Protein AF-A0A8T6V7M2-F1 (afdb_monomer)

Foldseek 3Di:
DDDPPDEAEAAADPDADDPVVLVVVLVCVVVVHHYHYDHAQVTHVVVQVSVVVVVDHDDNDDDDDPD

Secondary structure (DSSP, 8-state):
---TT-EEEEE--SSPPPHHHHH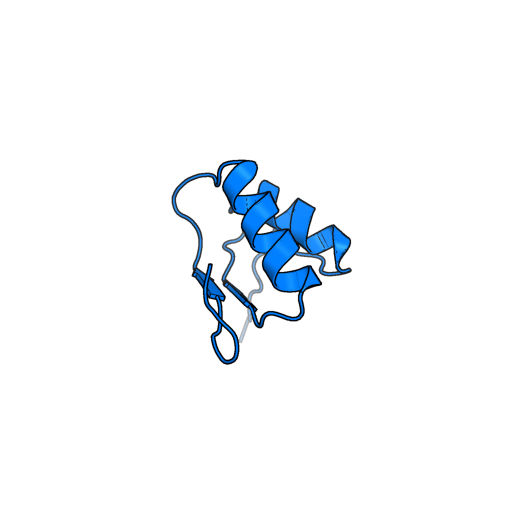HHHHHHHTT-EEEEE--TT--HHHHHHHHTTTPPPPS-------

pLDDT: mean 89.14, std 6.67, range [63.12, 96.0]

Mean predicted aligned error: 4.41 Å

Structure (mmCIF, N/CA/C/O backbone):
data_AF-A0A8T6V7M2-F1
#
_entry.id   AF-A0A8T6V7M2-F1
#
loop_
_atom_site.group_PDB
_atom_site.id
_atom_site.type_symbol
_atom_site.label_atom_id
_atom_site.label_alt_id
_atom_site.label_comp_id
_atom_site.label_asym_id
_atom_site.label_entity_id
_atom_site.label_seq_id
_atom_site.pdbx_PDB_ins_code
_atom_site.Cartn_x
_atom_site.Cartn_y
_atom_site.Cartn_z
_atom_site.occupancy
_atom_site.B_iso_or_equiv
_atom_site.auth_seq_id
_atom_site.auth_comp_id
_atom_site.auth_asym_id
_atom_site.auth_atom_id
_atom_site.pdbx_PDB_model_num
ATOM 1 N N . LEU A 1 1 ? -9.919 8.363 5.584 1.00 74.38 1 LEU A N 1
ATOM 2 C CA . LEU A 1 1 ? -9.833 7.133 4.764 1.00 74.38 1 LEU A CA 1
ATOM 3 C C . LEU A 1 1 ? -11.230 6.766 4.276 1.00 74.38 1 LEU A C 1
ATOM 5 O O . LEU A 1 1 ? -12.186 7.265 4.872 1.00 74.38 1 LEU A O 1
ATOM 9 N N . PRO A 1 2 ? -11.362 5.988 3.189 1.00 75.94 2 PRO A N 1
ATOM 10 C CA . PRO A 1 2 ? -12.661 5.525 2.694 1.00 75.94 2 PRO A CA 1
ATOM 11 C C . PRO A 1 2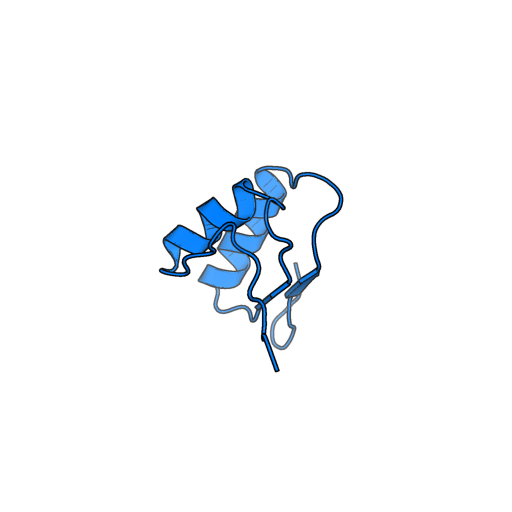 ? -13.432 4.705 3.749 1.00 75.94 2 PRO A C 1
ATOM 13 O O . PRO A 1 2 ? -12.830 4.214 4.699 1.00 75.94 2 PRO A O 1
ATOM 16 N N . LYS A 1 3 ? -14.761 4.589 3.612 1.00 77.12 3 LYS A N 1
ATOM 17 C CA . LYS A 1 3 ? -15.632 3.826 4.537 1.00 77.12 3 LYS A CA 1
ATOM 18 C C . LYS A 1 3 ? -15.832 2.377 4.050 1.00 77.12 3 LYS A C 1
ATOM 20 O O . LYS A 1 3 ? -15.321 2.019 2.991 1.00 77.12 3 LYS A O 1
ATOM 25 N N . TYR A 1 4 ? -16.594 1.568 4.799 1.00 63.12 4 TYR A N 1
ATOM 26 C CA . TYR A 1 4 ? -17.060 0.241 4.362 1.00 63.12 4 TYR A CA 1
ATOM 27 C C . TYR A 1 4 ? -17.641 0.300 2.929 1.00 63.12 4 TYR A C 1
ATOM 29 O O . TYR A 1 4 ? -18.246 1.306 2.554 1.00 63.12 4 TYR A O 1
ATOM 37 N N . ASP A 1 5 ? -17.382 -0.737 2.124 1.00 77.31 5 ASP A N 1
ATOM 38 C CA . ASP A 1 5 ? -17.692 -0.842 0.680 1.00 77.31 5 ASP A CA 1
ATOM 39 C C . ASP A 1 5 ? -16.963 0.143 -0.258 1.00 77.31 5 ASP A C 1
ATOM 41 O O . ASP A 1 5 ? -17.402 0.404 -1.377 1.00 77.31 5 ASP A O 1
ATOM 45 N N . SER A 1 6 ? -15.817 0.685 0.163 1.00 87.75 6 SER A N 1
ATOM 46 C CA . SER A 1 6 ? -14.967 1.538 -0.680 1.00 87.75 6 SER A CA 1
ATOM 47 C C . SER A 1 6 ? -13.599 0.908 -0.961 1.00 87.75 6 SER A C 1
ATOM 49 O O . SER A 1 6 ? -13.100 0.099 -0.179 1.00 87.75 6 SER A O 1
ATOM 51 N N . VAL A 1 7 ? -12.961 1.326 -2.060 1.00 91.62 7 VAL A N 1
ATOM 52 C CA . VAL A 1 7 ? -11.585 0.939 -2.416 1.00 91.62 7 VAL A CA 1
ATOM 53 C C . VAL A 1 7 ? -10.671 2.159 -2.330 1.00 91.62 7 VAL A C 1
ATOM 55 O O . VAL A 1 7 ? -10.966 3.199 -2.921 1.00 91.62 7 VAL A O 1
ATOM 58 N N . LEU A 1 8 ? -9.548 2.040 -1.619 1.00 93.94 8 LEU A N 1
ATOM 59 C CA . LEU A 1 8 ? -8.485 3.046 -1.636 1.00 93.94 8 LEU A CA 1
ATOM 60 C C . LEU A 1 8 ? -7.509 2.753 -2.779 1.00 93.94 8 LEU A C 1
ATOM 62 O O . LEU A 1 8 ? -6.865 1.706 -2.796 1.00 93.94 8 LEU A O 1
ATOM 66 N N . VAL A 1 9 ? -7.359 3.694 -3.710 1.00 94.00 9 VAL A N 1
ATOM 67 C CA . VAL A 1 9 ? -6.396 3.579 -4.813 1.00 94.00 9 VAL A CA 1
ATOM 68 C C . VAL A 1 9 ? -5.196 4.484 -4.554 1.00 94.00 9 VAL A C 1
ATOM 70 O O . VAL A 1 9 ? -5.339 5.700 -4.440 1.00 94.00 9 VAL A O 1
ATOM 73 N N . VAL A 1 10 ? -4.005 3.891 -4.502 1.00 92.12 10 VAL A N 1
ATOM 74 C CA . VAL A 1 10 ? -2.719 4.586 -4.393 1.00 92.12 10 VAL A CA 1
ATOM 75 C C . VAL A 1 10 ? -2.028 4.529 -5.753 1.00 92.12 10 VAL A C 1
ATOM 77 O O . VAL A 1 10 ? -1.391 3.540 -6.115 1.00 92.12 10 VAL A O 1
ATOM 80 N N . ALA A 1 11 ? -2.205 5.596 -6.528 1.00 90.56 11 ALA A N 1
ATOM 81 C CA . ALA A 1 11 ? -1.738 5.708 -7.905 1.00 90.56 11 ALA A CA 1
ATOM 82 C C . ALA A 1 11 ? -0.414 6.479 -7.988 1.00 90.56 11 ALA A C 1
ATOM 84 O O . ALA A 1 11 ? -0.425 7.707 -8.038 1.00 90.56 11 ALA A O 1
ATOM 85 N N . GLY A 1 12 ? 0.712 5.764 -7.990 1.00 85.12 12 GLY A N 1
ATOM 86 C CA . GLY A 1 12 ? 2.063 6.275 -8.244 1.00 85.12 12 GLY A CA 1
ATOM 87 C C . GLY A 1 12 ? 2.345 7.625 -7.583 1.00 85.12 12 GLY A C 1
ATOM 88 O O . GLY A 1 12 ? 2.439 8.625 -8.308 1.00 85.12 12 GLY A O 1
ATOM 89 N N . PRO A 1 13 ? 2.439 7.686 -6.236 1.00 84.94 13 PRO A N 1
ATOM 90 C CA . PRO A 1 13 ? 2.547 8.944 -5.509 1.00 84.94 13 PRO A CA 1
ATOM 91 C C . PRO A 1 13 ? 3.681 9.810 -6.055 1.00 84.94 13 PRO A C 1
ATOM 93 O O . PRO A 1 13 ? 4.827 9.380 -6.158 1.00 84.94 13 PRO A O 1
ATOM 96 N N . LYS A 1 14 ? 3.363 11.057 -6.416 1.00 83.88 14 LYS A N 1
ATOM 97 C CA . LYS A 1 14 ? 4.361 12.017 -6.925 1.00 83.88 14 LYS A CA 1
ATOM 98 C C . LYS A 1 14 ? 5.121 12.733 -5.812 1.00 83.88 14 LYS A C 1
ATOM 100 O O . LYS A 1 14 ? 6.133 13.376 -6.073 1.00 83.88 14 LYS A O 1
ATOM 105 N N . LYS A 1 15 ? 4.618 12.642 -4.583 1.00 85.94 15 LYS A N 1
ATOM 106 C CA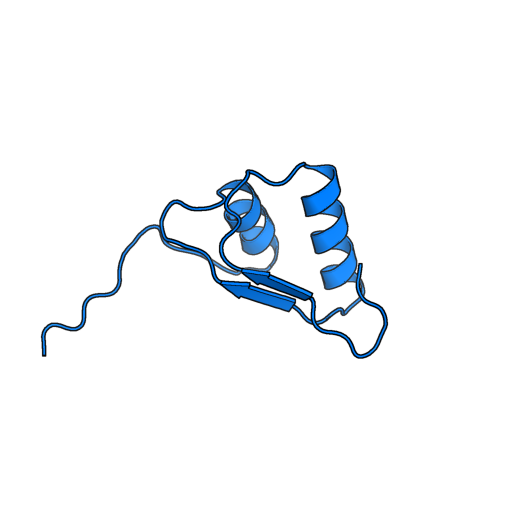 . LYS A 1 15 ? 5.262 13.134 -3.369 1.00 85.94 15 LYS A CA 1
ATOM 107 C C . LYS A 1 15 ? 5.423 11.969 -2.410 1.00 85.94 15 LYS A C 1
ATOM 109 O O . LYS A 1 15 ? 4.563 11.091 -2.370 1.00 85.94 15 LYS A O 1
ATOM 114 N N . THR A 1 16 ? 6.503 12.004 -1.644 1.00 86.81 16 THR A N 1
ATOM 115 C CA . THR A 1 16 ? 6.714 11.087 -0.526 1.00 86.81 16 THR A CA 1
ATOM 116 C C . THR A 1 16 ? 5.556 11.210 0.453 1.00 86.81 16 THR A C 1
ATOM 118 O O . THR A 1 16 ? 5.183 12.327 0.824 1.00 86.81 16 THR A O 1
ATOM 121 N N . LEU A 1 17 ? 4.999 10.068 0.849 1.00 90.25 17 LEU A N 1
ATOM 122 C CA . LEU A 1 17 ? 3.951 10.028 1.861 1.00 90.25 17 LEU A CA 1
ATOM 123 C C . LEU A 1 17 ? 4.552 10.260 3.246 1.00 90.25 17 LEU A C 1
ATOM 125 O O . LEU A 1 17 ? 5.643 9.781 3.568 1.00 90.25 17 LEU A O 1
ATOM 129 N N . LEU A 1 18 ? 3.823 10.989 4.081 1.00 93.81 18 LEU A N 1
ATOM 130 C CA . LEU A 1 18 ? 4.172 11.172 5.481 1.00 93.81 18 LEU A CA 1
ATOM 131 C C . LEU A 1 18 ? 3.928 9.873 6.253 1.00 93.81 18 LEU A C 1
ATOM 133 O O . LEU A 1 18 ? 3.039 9.092 5.919 1.00 93.81 18 LEU A O 1
ATOM 137 N N . GLN A 1 19 ? 4.662 9.673 7.350 1.00 93.94 19 GLN A N 1
ATOM 138 C CA . GLN A 1 19 ? 4.492 8.482 8.190 1.00 93.94 19 GLN A CA 1
ATOM 139 C C . GLN A 1 19 ? 3.041 8.310 8.661 1.00 93.94 19 GLN A C 1
ATOM 141 O O . GLN A 1 19 ? 2.505 7.211 8.614 1.00 93.94 19 GLN A O 1
ATOM 146 N N . THR A 1 20 ? 2.373 9.406 9.019 1.00 96.00 20 THR A N 1
ATOM 147 C CA . THR A 1 20 ? 0.964 9.395 9.431 1.00 96.00 20 THR A CA 1
ATOM 148 C C . THR A 1 20 ? 0.017 8.935 8.323 1.00 96.00 20 THR A C 1
ATOM 150 O O . THR A 1 20 ? -0.996 8.301 8.610 1.00 96.00 20 THR A O 1
ATOM 153 N N . GLU A 1 21 ? 0.329 9.226 7.057 1.00 94.75 21 GLU A N 1
ATOM 154 C CA . GLU A 1 21 ? -0.451 8.759 5.907 1.00 94.75 21 GLU A CA 1
ATOM 155 C C . GLU A 1 21 ? -0.231 7.262 5.673 1.00 94.75 21 GLU A C 1
ATOM 157 O O . GLU A 1 21 ? -1.188 6.534 5.421 1.00 94.75 21 GLU A O 1
ATOM 162 N N . ILE A 1 22 ? 1.007 6.784 5.819 1.00 95.31 22 ILE A N 1
ATOM 163 C CA . ILE A 1 22 ? 1.340 5.355 5.735 1.00 95.31 22 ILE A CA 1
ATOM 164 C C . ILE A 1 22 ? 0.625 4.577 6.842 1.00 95.31 22 ILE A C 1
ATOM 166 O O . ILE A 1 22 ? -0.001 3.557 6.564 1.00 95.31 22 ILE A O 1
ATOM 170 N N . ASP A 1 23 ? 0.675 5.071 8.080 1.00 95.81 23 ASP A N 1
ATOM 171 C CA . ASP A 1 23 ? 0.026 4.437 9.230 1.00 95.81 23 ASP A CA 1
ATOM 172 C C . ASP A 1 23 ? -1.494 4.379 9.040 1.00 95.81 23 ASP A C 1
ATOM 174 O O . ASP A 1 23 ? -2.127 3.364 9.329 1.00 95.81 23 ASP A O 1
ATOM 178 N N . ALA A 1 24 ? -2.083 5.440 8.480 1.00 95.44 24 ALA A N 1
ATOM 179 C CA . ALA A 1 24 ? -3.492 5.462 8.116 1.00 95.44 24 ALA A CA 1
ATOM 180 C C . ALA A 1 24 ? -3.816 4.365 7.085 1.00 95.44 24 ALA A C 1
ATOM 182 O O . ALA A 1 24 ? -4.726 3.568 7.308 1.00 95.44 24 ALA A O 1
ATOM 183 N N . ILE A 1 25 ? -3.052 4.274 5.991 1.00 94.94 25 ILE A N 1
ATOM 184 C CA . ILE A 1 25 ? -3.229 3.228 4.969 1.00 94.94 25 ILE A CA 1
ATOM 185 C C . ILE A 1 25 ? -3.097 1.832 5.591 1.00 94.94 25 ILE A C 1
ATOM 187 O O . ILE A 1 25 ? -3.913 0.958 5.300 1.00 94.94 25 ILE A O 1
ATOM 191 N N . LYS A 1 26 ? -2.107 1.632 6.468 1.00 95.25 26 LYS A N 1
ATOM 192 C CA . LYS A 1 26 ? -1.880 0.369 7.172 1.00 95.25 26 LYS A CA 1
ATOM 193 C C . LYS A 1 26 ? -3.104 -0.034 7.998 1.00 95.25 26 LYS A C 1
ATOM 195 O O . LYS A 1 26 ? -3.616 -1.131 7.810 1.00 95.25 26 LYS A O 1
ATOM 200 N N . ASN A 1 27 ? -3.608 0.871 8.835 1.00 95.00 27 ASN A N 1
ATOM 201 C CA . ASN A 1 27 ? -4.781 0.608 9.670 1.00 95.00 27 ASN A CA 1
ATOM 202 C C . ASN A 1 27 ? -6.017 0.273 8.825 1.00 95.00 27 ASN A C 1
ATOM 204 O O . ASN A 1 27 ? -6.754 -0.645 9.159 1.00 95.00 27 ASN A O 1
ATOM 208 N N . PHE A 1 28 ? -6.213 0.955 7.692 1.00 93.94 28 PHE A N 1
ATOM 209 C CA . PHE A 1 28 ? -7.323 0.647 6.787 1.00 93.94 28 PHE A CA 1
ATOM 210 C C . PHE A 1 28 ? -7.240 -0.766 6.198 1.00 93.94 28 PHE A C 1
ATOM 212 O O . PHE A 1 28 ? -8.266 -1.429 6.080 1.00 93.94 28 PHE A O 1
ATOM 219 N N . ILE A 1 29 ? -6.039 -1.241 5.852 1.00 93.56 29 ILE A N 1
ATOM 220 C CA . ILE A 1 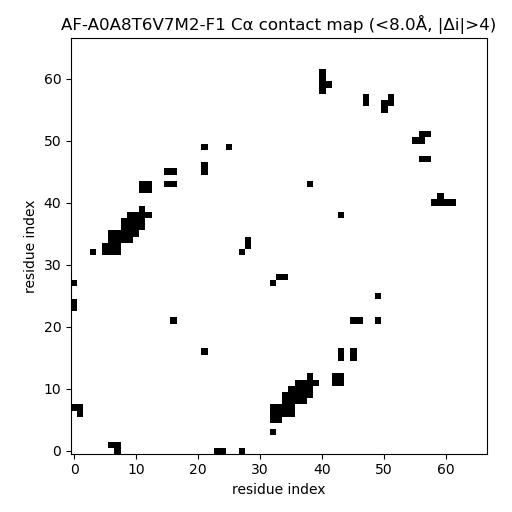29 ? -5.832 -2.622 5.387 1.00 93.56 29 ILE A CA 1
ATOM 221 C C . ILE A 1 29 ? -6.090 -3.613 6.532 1.00 93.56 29 ILE A C 1
ATOM 223 O O . ILE A 1 29 ? -6.811 -4.590 6.334 1.00 93.56 29 ILE A O 1
ATOM 227 N N . ASP A 1 30 ? -5.550 -3.349 7.726 1.00 94.06 30 ASP A N 1
ATOM 228 C CA . ASP A 1 30 ? -5.706 -4.218 8.903 1.00 94.06 30 ASP A CA 1
ATOM 229 C C . ASP A 1 30 ? -7.173 -4.348 9.359 1.00 94.06 30 ASP A C 1
ATOM 231 O O . ASP A 1 30 ? -7.578 -5.391 9.871 1.00 94.06 30 ASP A O 1
ATOM 235 N N . GLU A 1 31 ? -7.987 -3.313 9.139 1.00 93.25 31 GLU A N 1
ATOM 236 C CA . GLU A 1 31 ? -9.433 -3.305 9.403 1.00 93.25 31 GLU A CA 1
ATOM 237 C C . GLU A 1 31 ? -10.265 -4.015 8.310 1.00 93.25 31 GLU A C 1
ATOM 239 O O . GLU A 1 31 ? -11.492 -4.075 8.408 1.00 93.25 31 GLU A O 1
ATOM 244 N N . GLY A 1 32 ? -9.622 -4.577 7.278 1.00 91.62 32 GLY A N 1
ATOM 245 C CA . GLY A 1 32 ? -10.277 -5.309 6.186 1.00 91.62 32 GLY A CA 1
ATOM 246 C C . GLY A 1 32 ? -10.670 -4.448 4.981 1.00 91.62 32 GLY A C 1
ATOM 247 O O . GLY A 1 32 ? -11.490 -4.867 4.163 1.00 91.62 32 GLY A O 1
ATOM 248 N N . GLY A 1 33 ? -10.117 -3.239 4.862 1.00 92.12 33 GLY A N 1
ATOM 249 C CA . GLY A 1 33 ? -10.347 -2.337 3.738 1.00 92.12 33 GLY A CA 1
ATOM 250 C C . GLY A 1 33 ? -9.689 -2.804 2.435 1.00 92.12 33 GLY A C 1
ATOM 251 O O . GLY A 1 33 ? -8.572 -3.323 2.414 1.00 92.12 33 GLY A O 1
ATOM 252 N N . ASN A 1 34 ? -10.365 -2.566 1.310 1.00 93.12 34 ASN A N 1
ATOM 253 C CA . ASN A 1 34 ? -9.877 -2.944 -0.017 1.00 93.12 34 ASN A CA 1
ATOM 254 C C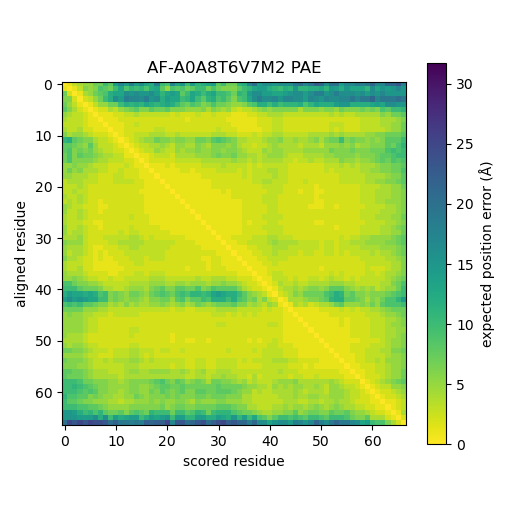 . ASN A 1 34 ? -8.946 -1.875 -0.601 1.00 93.12 34 ASN A C 1
ATOM 256 O O . ASN A 1 34 ? -9.281 -0.688 -0.609 1.00 93.12 34 ASN A O 1
ATOM 260 N N . THR A 1 35 ? -7.799 -2.280 -1.153 1.00 94.19 35 THR A N 1
ATOM 261 C CA . THR A 1 35 ? -6.794 -1.346 -1.688 1.00 94.19 35 THR A CA 1
ATOM 262 C C . THR A 1 35 ? -6.244 -1.771 -3.051 1.00 94.19 35 THR A C 1
ATOM 264 O O . THR A 1 35 ? -6.155 -2.958 -3.355 1.00 94.19 35 THR A O 1
ATOM 267 N N . ILE A 1 36 ? -5.863 -0.792 -3.877 1.00 94.88 36 ILE A N 1
ATOM 268 C CA . ILE A 1 36 ? -5.122 -0.988 -5.132 1.00 94.88 36 ILE A CA 1
ATOM 269 C C . ILE A 1 36 ? -3.881 -0.098 -5.097 1.00 94.88 36 ILE A C 1
ATOM 271 O O . ILE A 1 36 ? -3.993 1.112 -4.905 1.00 94.88 36 ILE A O 1
ATOM 275 N N . PHE A 1 37 ? -2.709 -0.682 -5.338 1.00 93.38 37 PHE A N 1
ATOM 276 C CA . PHE A 1 37 ? -1.440 0.038 -5.442 1.00 93.38 37 PHE A CA 1
ATOM 277 C C . PHE A 1 37 ? -0.910 -0.043 -6.873 1.00 93.38 37 PHE A C 1
ATOM 279 O O . PHE A 1 37 ? -0.730 -1.132 -7.411 1.00 93.38 37 PHE A O 1
ATOM 286 N N . MET A 1 38 ? -0.632 1.110 -7.477 1.00 92.00 38 MET A N 1
ATOM 287 C CA . MET A 1 38 ? 0.023 1.220 -8.781 1.00 92.00 38 MET A CA 1
ATOM 288 C C . MET A 1 38 ? 1.3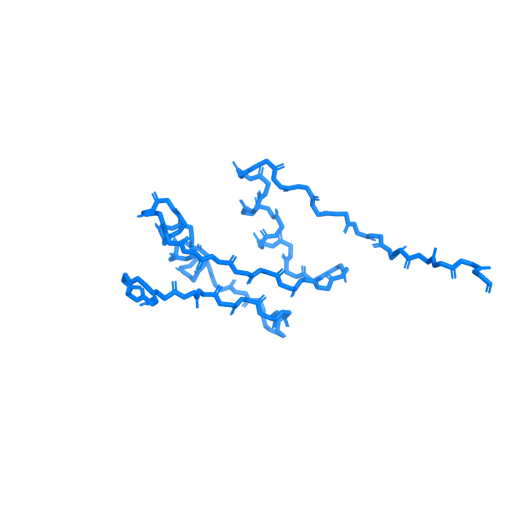40 1.949 -8.558 1.00 92.00 38 MET A C 1
ATOM 290 O O . MET A 1 38 ? 1.351 3.168 -8.425 1.00 92.00 38 MET A O 1
ATOM 294 N N . LEU A 1 39 ? 2.435 1.211 -8.410 1.00 89.06 39 LEU A N 1
ATOM 295 C CA . LEU A 1 39 ? 3.727 1.773 -8.022 1.00 89.06 39 LEU A CA 1
ATOM 296 C C . LEU A 1 39 ? 4.689 1.743 -9.203 1.00 89.06 39 LEU A C 1
ATOM 298 O O . LEU A 1 39 ? 4.778 0.746 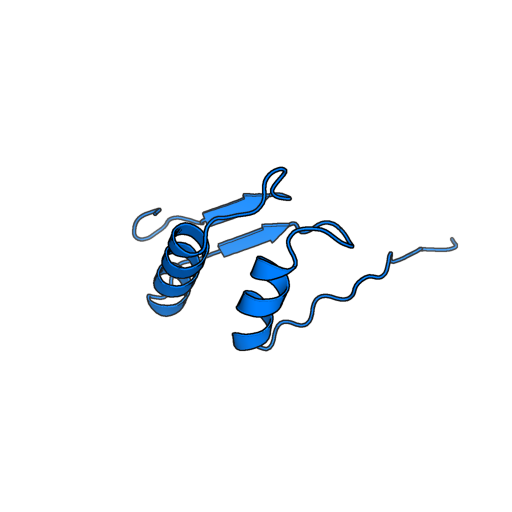-9.914 1.00 89.06 39 LEU A O 1
ATOM 302 N N . GLU A 1 40 ? 5.411 2.844 -9.386 1.00 84.50 40 GLU A N 1
ATOM 303 C CA . GLU A 1 40 ? 6.495 2.927 -10.361 1.00 84.50 40 GLU A CA 1
ATOM 304 C C . GLU A 1 40 ? 7.733 2.190 -9.828 1.00 84.50 40 GLU A C 1
ATOM 306 O O . GLU A 1 40 ? 7.999 2.242 -8.619 1.00 84.50 40 GLU A O 1
ATOM 311 N N . PRO A 1 41 ? 8.550 1.571 -10.697 1.00 77.56 41 PRO A N 1
ATOM 312 C CA . PRO A 1 41 ? 9.901 1.165 -10.328 1.00 77.56 41 PRO A CA 1
ATOM 313 C C . PRO A 1 41 ? 10.650 2.369 -9.732 1.00 77.56 41 PRO A C 1
ATOM 315 O O . PRO A 1 41 ? 10.606 3.463 -10.289 1.00 77.56 41 PRO A O 1
ATOM 318 N N . GLN A 1 42 ? 11.322 2.187 -8.593 1.00 75.69 42 GLN A N 1
ATOM 319 C CA . GLN A 1 42 ? 11.997 3.240 -7.804 1.00 75.69 42 GLN A CA 1
ATOM 320 C C . GLN A 1 42 ? 11.077 4.249 -7.087 1.00 75.69 42 GLN A C 1
ATOM 322 O O . GLN A 1 42 ? 11.578 5.124 -6.379 1.00 75.69 42 GLN A O 1
ATOM 327 N N . GLY A 1 43 ? 9.753 4.136 -7.215 1.00 76.56 43 GLY A N 1
ATOM 328 C CA . GLY A 1 43 ? 8.792 5.012 -6.544 1.00 76.56 43 GLY A CA 1
ATOM 329 C C . GLY A 1 43 ? 8.436 4.549 -5.128 1.00 76.56 43 GLY A C 1
ATOM 330 O O . GLY A 1 43 ? 8.226 3.364 -4.886 1.00 76.56 43 GLY A O 1
ATOM 331 N N . SER A 1 44 ? 8.311 5.504 -4.201 1.00 83.69 44 SER A N 1
ATOM 332 C CA . SER A 1 44 ? 7.732 5.311 -2.859 1.00 83.69 44 SER A CA 1
ATOM 333 C C . SER A 1 44 ? 8.327 4.138 -2.049 1.00 83.69 44 SER A C 1
ATOM 335 O O . SER A 1 44 ? 7.602 3.198 -1.697 1.00 83.69 44 SER A O 1
ATOM 337 N N . PRO A 1 45 ? 9.635 4.166 -1.714 1.00 88.00 45 PRO A N 1
ATOM 338 C CA . PRO A 1 45 ? 10.289 3.117 -0.917 1.00 88.00 45 PRO A CA 1
ATOM 339 C C . PRO A 1 45 ? 9.594 2.845 0.427 1.00 88.00 45 PRO A C 1
ATOM 341 O O . PRO A 1 45 ? 9.602 1.719 0.929 1.00 88.00 45 PRO A O 1
ATOM 344 N N . GLU A 1 46 ? 8.959 3.861 1.001 1.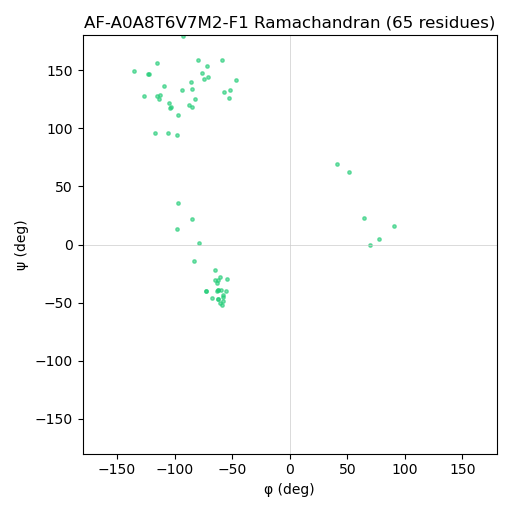00 90.31 46 GLU A N 1
ATOM 345 C CA . GLU A 1 46 ? 8.165 3.781 2.219 1.00 90.31 46 GLU A CA 1
ATOM 346 C C . GLU A 1 46 ? 6.937 2.864 2.067 1.00 90.31 46 GLU A C 1
ATOM 348 O O . GLU A 1 46 ? 6.666 2.042 2.946 1.00 90.31 46 GLU A O 1
ATOM 353 N N . LEU A 1 47 ? 6.262 2.916 0.913 1.00 92.06 47 LEU A N 1
ATOM 354 C CA . LEU A 1 47 ? 5.151 2.021 0.587 1.00 92.06 47 LEU A CA 1
ATOM 355 C C . LEU A 1 47 ? 5.640 0.608 0.296 1.00 92.06 47 LEU A C 1
ATOM 357 O O . LEU A 1 47 ? 5.024 -0.348 0.757 1.00 92.06 47 LEU A O 1
ATOM 361 N N . VAL A 1 48 ? 6.763 0.460 -0.412 1.00 91.19 48 VAL A N 1
ATOM 362 C CA . VAL A 1 48 ? 7.375 -0.857 -0.658 1.00 91.19 48 VAL A CA 1
ATOM 363 C C . VAL A 1 48 ? 7.695 -1.551 0.668 1.00 91.19 48 VAL A C 1
ATOM 365 O O . VAL A 1 48 ? 7.362 -2.722 0.861 1.00 91.19 48 VAL A O 1
ATOM 368 N N . LYS A 1 49 ? 8.282 -0.814 1.618 1.00 91.94 49 LY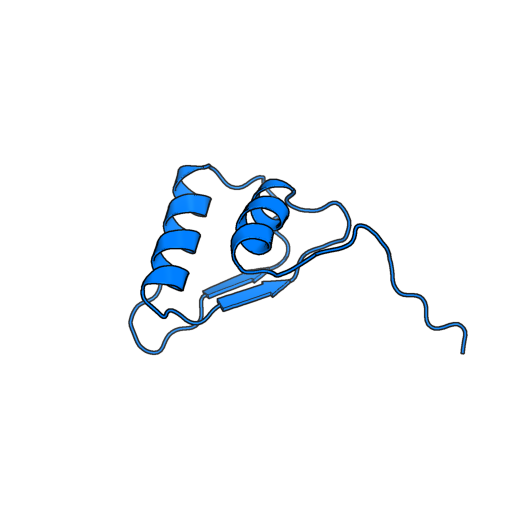S A N 1
ATOM 369 C CA . LYS A 1 49 ? 8.568 -1.321 2.962 1.00 91.94 49 LYS A CA 1
ATOM 370 C C . LYS A 1 49 ? 7.288 -1.708 3.703 1.00 91.94 49 LYS A C 1
ATOM 372 O O . LYS A 1 49 ? 7.239 -2.800 4.264 1.00 91.94 49 LYS A O 1
ATOM 377 N N . MET A 1 50 ? 6.259 -0.861 3.687 1.00 94.06 50 MET A N 1
ATOM 378 C CA . MET A 1 50 ? 4.963 -1.176 4.300 1.00 94.06 50 MET A CA 1
ATOM 379 C C . MET A 1 50 ? 4.358 -2.460 3.708 1.00 94.06 50 MET A C 1
ATOM 381 O O . MET A 1 50 ? 3.982 -3.364 4.451 1.00 94.06 50 MET A O 1
ATOM 385 N N . LEU A 1 51 ? 4.319 -2.569 2.376 1.00 94.25 51 LEU A N 1
ATOM 386 C CA . LEU A 1 51 ? 3.732 -3.700 1.653 1.00 94.25 51 LEU A CA 1
ATOM 387 C C . LEU A 1 51 ? 4.477 -5.019 1.894 1.00 94.25 51 LEU A C 1
ATOM 389 O O . LEU A 1 51 ? 3.848 -6.077 1.949 1.00 94.25 51 LEU A O 1
ATOM 393 N N . SER A 1 52 ? 5.789 -4.963 2.145 1.00 93.94 52 SER A N 1
ATOM 394 C CA . SER A 1 52 ? 6.571 -6.147 2.526 1.00 93.94 52 SER A CA 1
ATOM 395 C C . SER A 1 52 ? 6.087 -6.811 3.820 1.00 93.94 52 SER A C 1
ATOM 397 O O . SER A 1 52 ? 6.193 -8.031 3.950 1.00 93.94 52 SER A O 1
ATOM 399 N N . GLY A 1 53 ? 5.486 -6.040 4.736 1.00 94.62 53 GLY A N 1
ATOM 400 C CA . GLY A 1 53 ? 4.871 -6.561 5.960 1.00 94.62 53 GLY A CA 1
ATOM 401 C C . GLY A 1 53 ? 3.664 -7.466 5.697 1.00 94.62 53 GLY A C 1
ATOM 402 O O . GLY A 1 53 ? 3.358 -8.324 6.518 1.00 94.62 53 GLY A O 1
ATOM 403 N N . TYR A 1 54 ? 3.037 -7.333 4.526 1.00 94.56 54 TYR A N 1
ATOM 404 C CA . TYR A 1 54 ? 1.928 -8.172 4.065 1.00 94.56 54 TYR A CA 1
ATOM 405 C C . TYR A 1 54 ? 2.389 -9.298 3.121 1.00 94.56 54 TYR A C 1
ATOM 407 O O . TYR A 1 54 ? 1.577 -9.904 2.427 1.00 94.56 54 TYR A O 1
ATOM 415 N N . GLY A 1 55 ? 3.698 -9.569 3.042 1.00 94.38 55 GLY A N 1
ATOM 416 C CA . GLY A 1 55 ? 4.262 -10.594 2.158 1.00 94.38 55 GLY A CA 1
ATOM 417 C C . GLY A 1 55 ? 4.360 -10.186 0.683 1.00 94.38 55 GLY A C 1
ATOM 418 O O . GLY A 1 55 ? 4.781 -10.996 -0.145 1.00 94.38 55 GLY A O 1
ATOM 419 N N . ILE A 1 56 ? 4.029 -8.937 0.341 1.00 93.44 56 ILE A N 1
ATOM 420 C CA . ILE A 1 56 ? 4.114 -8.409 -1.025 1.00 93.44 56 ILE A CA 1
ATOM 421 C C . ILE A 1 56 ? 5.539 -7.910 -1.279 1.00 93.44 56 ILE A C 1
ATOM 423 O O . ILE A 1 56 ? 6.021 -6.986 -0.625 1.00 93.44 56 ILE A O 1
ATOM 427 N N . LYS A 1 57 ? 6.224 -8.506 -2.258 1.00 90.38 57 LYS A N 1
ATOM 428 C CA . LYS A 1 57 ? 7.569 -8.088 -2.674 1.00 90.38 57 LYS A CA 1
ATOM 429 C C . LYS A 1 57 ? 7.490 -7.315 -3.982 1.00 90.38 57 LYS A C 1
ATOM 431 O O . LYS A 1 57 ? 7.116 -7.878 -5.005 1.00 90.38 57 LYS A O 1
ATOM 436 N N . ILE A 1 58 ? 7.884 -6.046 -3.948 1.00 88.81 58 ILE A N 1
ATOM 437 C CA . ILE A 1 58 ? 7.964 -5.193 -5.137 1.00 88.81 58 ILE A CA 1
ATOM 438 C C . ILE A 1 58 ? 9.432 -5.087 -5.539 1.00 88.81 58 ILE A C 1
ATOM 440 O O . ILE A 1 58 ? 10.270 -4.639 -4.757 1.00 88.81 58 ILE A O 1
ATOM 444 N N . GLY A 1 59 ? 9.742 -5.566 -6.742 1.00 85.75 59 GLY A N 1
ATOM 445 C CA . GLY A 1 59 ? 11.074 -5.466 -7.329 1.00 85.75 59 GLY A CA 1
ATOM 446 C C . GLY A 1 59 ? 11.326 -4.083 -7.921 1.00 85.75 59 GLY A C 1
ATOM 447 O O . GLY A 1 59 ? 10.394 -3.366 -8.272 1.00 85.75 59 GLY A O 1
ATOM 448 N N . ASN A 1 60 ? 12.599 -3.733 -8.080 1.00 86.25 60 ASN A N 1
ATOM 449 C CA . ASN A 1 60 ? 13.010 -2.476 -8.698 1.00 86.25 60 ASN A CA 1
ATOM 450 C C . ASN A 1 60 ? 13.356 -2.643 -10.188 1.00 86.25 60 ASN A C 1
ATOM 452 O O . ASN A 1 60 ? 14.312 -2.059 -10.699 1.00 86.25 60 ASN A O 1
ATOM 456 N N . ASN A 1 61 ? 12.622 -3.517 -10.869 1.00 87.19 61 ASN A N 1
ATOM 457 C CA . ASN A 1 61 ? 12.974 -4.002 -12.195 1.00 87.19 61 ASN A CA 1
ATOM 458 C C . ASN A 1 61 ? 11.823 -3.693 -13.145 1.00 87.19 61 ASN A C 1
ATOM 460 O O . ASN A 1 61 ? 10.658 -3.749 -12.757 1.00 87.19 61 ASN A O 1
ATOM 464 N N . ILE A 1 62 ? 12.156 -3.417 -14.399 1.00 86.50 62 ILE A N 1
ATOM 465 C CA . ILE A 1 62 ? 11.172 -3.258 -15.466 1.00 86.50 62 ILE A CA 1
ATOM 466 C C . ILE A 1 62 ? 11.009 -4.613 -16.152 1.00 86.50 62 ILE A C 1
ATOM 468 O O . ILE A 1 62 ? 11.998 -5.278 -16.464 1.00 86.50 62 ILE A O 1
ATOM 472 N N . VAL A 1 63 ? 9.762 -5.023 -16.373 1.00 88.25 63 VAL A N 1
ATOM 473 C CA . VAL A 1 63 ? 9.443 -6.196 -17.191 1.00 88.25 63 VAL A CA 1
ATOM 474 C C . VAL A 1 63 ? 9.457 -5.760 -18.654 1.00 88.25 63 VAL A C 1
ATOM 476 O O . VAL A 1 63 ? 8.779 -4.801 -19.015 1.00 88.25 63 VAL A O 1
ATOM 479 N N . ILE A 1 64 ? 10.248 -6.444 -19.478 1.00 90.81 64 ILE A N 1
ATOM 480 C CA . ILE A 1 64 ? 10.357 -6.202 -20.920 1.00 90.81 64 ILE A CA 1
ATOM 481 C C . ILE A 1 64 ? 9.828 -7.445 -21.631 1.00 90.81 64 ILE A C 1
ATOM 483 O O . ILE A 1 64 ? 10.284 -8.548 -21.330 1.00 90.81 64 ILE A O 1
ATOM 487 N N . ASP A 1 65 ? 8.892 -7.260 -22.561 1.00 92.75 65 ASP A N 1
ATOM 488 C CA . ASP A 1 65 ? 8.448 -8.306 -23.485 1.00 92.75 65 ASP A CA 1
ATOM 489 C C . ASP A 1 65 ? 9.199 -8.138 -24.822 1.00 92.75 65 ASP A C 1
ATOM 491 O O . ASP A 1 65 ? 9.026 -7.108 -25.477 1.00 92.75 65 ASP A O 1
ATOM 495 N N . PRO A 1 66 ? 10.105 -9.062 -25.197 1.00 88.12 66 PRO A N 1
ATOM 496 C CA . PRO A 1 66 ? 10.970 -8.925 -26.369 1.00 88.12 66 PRO A CA 1
ATOM 497 C C . PRO A 1 66 ? 10.330 -9.394 -27.694 1.00 88.12 66 PRO A C 1
ATOM 499 O O . PRO A 1 66 ? 11.075 -9.738 -28.611 1.00 88.12 66 PRO A O 1
ATOM 502 N N . SER A 1 67 ? 8.995 -9.451 -27.784 1.00 76.69 67 SER A N 1
ATOM 503 C CA . SER A 1 67 ? 8.230 -9.917 -28.959 1.00 76.69 67 SER A CA 1
ATOM 504 C C . SER A 1 67 ? 8.666 -9.317 -30.296 1.00 76.69 67 SER A C 1
ATOM 506 O O . SER A 1 67 ? 8.811 -8.072 -30.344 1.00 76.69 67 SER A O 1
#

Sequence (67 aa):
LPKYDSVLVVAGPKKTLLQTEIDAIKNFIDEGGNTIFMLEPQGSPELVKMLSGYGIKIGNNIVIDPS

Radius of gyration: 13.19 Å; Cα contacts (8 Å, |Δi|>4): 63; chains: 1; bounding box: 31×24×39 Å

Solvent-accessible surface area (backbone atoms only — not comparable to full-atom values): 4464 Å² total; per-residue (Å²): 130,82,60,94,100,44,73,51,74,48,73,48,71,92,59,84,77,51,69,70,57,50,52,49,54,50,50,42,46,77,75,70,48,46,72,46,80,46,74,49,69,86,47,53,65,69,55,49,56,55,40,40,77,76,74,44,82,79,70,80,64,85,90,79,85,89,124

Nearest PDB structures (foldseek):
  2h98-assembly1_B  TM=3.800E-01  e=2.035E+00  Acinetobacter baylyi ADP1
  7bg0-assembly2_E  TM=3.061E-01  e=4.280E+00  Escherichia coli K-12